Protein AF-A0A9P6XN01-F1 (afdb_monomer_lite)

Foldseek 3Di:
DVVVCVVVVHDDDDPCPCLQVLLQADPDPDPCVVPPPCSCVVQNPDHDPVSNVVSVVLVVQCVVVVHGSVCSPPPDD

Sequence (77 aa):
MIPYCVDSGIASIHWSPLAKGLLIGKNRDTVRKNTDIIAPQLFGDRLNDNDDAIIDRVLEIAEKYNRSPAQVNGKKK

InterPro domains:
  IPR023210 NADP-dependent oxidoreductase domain [PF00248] (1-72)
  IPR036812 NAD(P)-dependent oxidoreductase domain superfamily [G3DSA:3.20.20.100] (1-73)
  IPR036812 NAD(P)-dependent oxidoreductase domain superfamily [SSF51430] (1-72)

pLDDT: mean 88.66, std 9.83, range [50.12, 98.12]

Secondary structure (DSSP, 8-state):
-HHHHHHTT-----S-TTGGGGGG-S---SHHHHH-SSHHHHH-SS--HHHHHHHHHHHHHHHHTT--GGGTTSPP-

Organism: NCBI:txid936053

Structure (mmCIF, N/CA/C/O backbone):
data_AF-A0A9P6XN01-F1
#
_entry.id   AF-A0A9P6XN01-F1
#
loop_
_atom_site.group_PDB
_atom_site.id
_atom_site.type_symbol
_atom_site.label_atom_id
_atom_site.label_alt_id
_atom_site.label_comp_id
_atom_site.label_asym_id
_atom_site.label_entity_id
_atom_site.label_seq_id
_atom_site.pdbx_PDB_ins_code
_atom_site.Cartn_x
_atom_site.Cartn_y
_atom_site.Cartn_z
_atom_site.occupancy
_atom_site.B_iso_or_equiv
_atom_site.auth_seq_id
_atom_site.auth_comp_id
_atom_site.auth_asym_id
_atom_site.auth_atom_id
_atom_site.pdbx_PDB_model_num
ATOM 1 N N . MET A 1 1 ? -2.590 -2.620 17.906 1.00 90.44 1 MET A N 1
ATOM 2 C CA . MET A 1 1 ? -2.109 -1.291 18.350 1.00 90.44 1 MET A CA 1
ATOM 3 C C . MET A 1 1 ? -3.095 -0.167 18.075 1.00 90.44 1 MET A C 1
ATOM 5 O O . MET A 1 1 ? -3.367 0.571 19.007 1.00 90.44 1 MET A O 1
ATOM 9 N N . ILE A 1 2 ? -3.670 -0.050 16.868 1.00 94.31 2 ILE A N 1
ATOM 10 C CA . ILE A 1 2 ? -4.560 1.078 16.514 1.00 94.31 2 ILE A CA 1
ATOM 11 C C . ILE A 1 2 ? -5.677 1.338 17.551 1.00 94.31 2 ILE A C 1
ATOM 13 O O . ILE A 1 2 ? -5.776 2.483 17.983 1.00 94.31 2 ILE A O 1
ATOM 17 N N . PRO A 1 3 ? -6.455 0.339 18.027 1.00 96.12 3 PRO A N 1
ATOM 18 C CA . PRO A 1 3 ? -7.526 0.610 18.995 1.00 96.12 3 PRO A CA 1
ATOM 19 C C . PRO A 1 3 ? -7.026 1.211 20.317 1.00 96.12 3 PRO A C 1
ATOM 21 O O . PRO A 1 3 ? -7.617 2.155 20.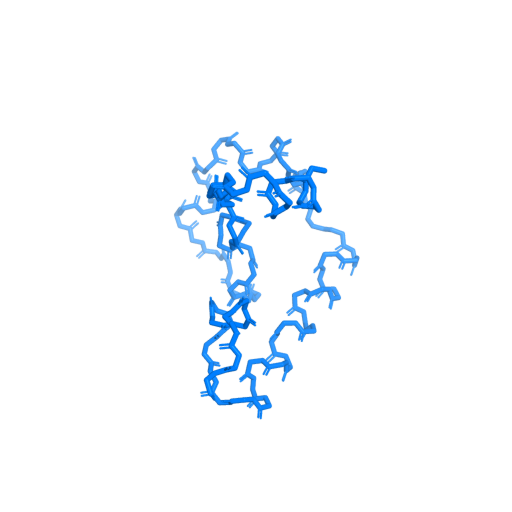823 1.00 96.12 3 PRO A O 1
ATOM 24 N N . TYR A 1 4 ? -5.894 0.723 20.831 1.00 97.38 4 TYR A N 1
ATOM 25 C CA . TYR A 1 4 ? -5.273 1.238 22.054 1.00 97.38 4 TYR A CA 1
ATOM 26 C C . TYR A 1 4 ? -4.751 2.669 21.881 1.00 97.38 4 TYR A C 1
ATOM 28 O O . TYR A 1 4 ? -4.972 3.518 22.734 1.00 97.38 4 TYR A O 1
ATOM 36 N N . CYS A 1 5 ? -4.084 2.961 20.758 1.00 96.38 5 CYS A N 1
ATOM 37 C CA . CYS A 1 5 ? -3.603 4.315 20.481 1.00 96.38 5 CYS A CA 1
ATOM 38 C C . CYS A 1 5 ? -4.758 5.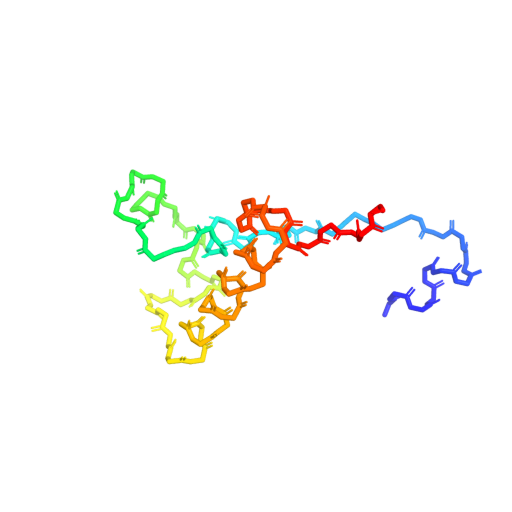326 20.446 1.00 96.38 5 CYS A C 1
ATOM 40 O O . CYS A 1 5 ? -4.599 6.439 20.937 1.00 96.38 5 CYS A O 1
ATOM 42 N N . VAL A 1 6 ? -5.918 4.928 19.908 1.00 96.25 6 VAL A N 1
ATOM 43 C CA . VAL A 1 6 ? -7.130 5.759 19.908 1.00 96.25 6 VAL A CA 1
ATOM 44 C C . VAL A 1 6 ? -7.650 5.975 21.331 1.00 96.25 6 VAL A C 1
ATOM 46 O O . VAL A 1 6 ? -7.876 7.120 21.707 1.00 96.25 6 VAL A O 1
ATOM 49 N N . ASP A 1 7 ? -7.791 4.906 22.119 1.00 98.12 7 ASP A N 1
ATOM 50 C CA . ASP A 1 7 ? -8.287 4.963 23.503 1.00 98.12 7 ASP A CA 1
ATOM 51 C C . ASP A 1 7 ? -7.398 5.824 24.419 1.00 98.12 7 ASP A C 1
ATOM 53 O O . ASP A 1 7 ? -7.882 6.648 25.188 1.00 98.12 7 ASP A O 1
ATOM 57 N N . SER A 1 8 ? -6.076 5.711 24.270 1.00 98.12 8 SER A N 1
ATOM 58 C CA . SER A 1 8 ? -5.094 6.434 25.089 1.00 98.12 8 SER A CA 1
ATOM 59 C C . SER A 1 8 ? -4.738 7.839 24.577 1.00 98.12 8 SER A C 1
ATOM 61 O O . SER A 1 8 ? -3.857 8.484 25.143 1.00 98.12 8 SER A O 1
ATOM 63 N N . GLY A 1 9 ? -5.351 8.319 23.489 1.00 97.44 9 GLY A N 1
ATOM 64 C CA . GLY A 1 9 ? -5.038 9.636 22.916 1.00 97.44 9 GLY A CA 1
ATOM 65 C C . GLY A 1 9 ? -3.627 9.751 22.316 1.00 97.44 9 GLY A C 1
ATOM 66 O O . GLY A 1 9 ? -3.055 10.840 22.271 1.00 97.44 9 GLY A O 1
ATOM 67 N N . ILE A 1 10 ? -3.049 8.640 21.850 1.00 98.06 10 ILE A N 1
ATOM 68 C CA . ILE A 1 10 ? -1.699 8.581 21.277 1.00 98.06 10 ILE A CA 1
ATOM 69 C C . ILE A 1 10 ? -1.773 8.723 19.753 1.00 98.06 10 ILE A C 1
ATOM 71 O O . ILE A 1 10 ? -2.403 7.922 19.059 1.00 98.06 10 ILE A O 1
ATOM 75 N N . ALA A 1 11 ? -1.063 9.713 19.211 1.00 96.12 11 ALA A N 1
ATOM 76 C CA . ALA A 1 11 ? -0.948 9.897 17.768 1.00 96.12 11 ALA A CA 1
ATOM 77 C C . ALA A 1 11 ? -0.131 8.769 17.112 1.00 96.12 11 ALA A C 1
ATOM 79 O O . ALA A 1 11 ? 0.893 8.332 17.636 1.00 96.12 11 ALA A O 1
ATOM 80 N N . SER A 1 12 ? -0.560 8.331 15.924 1.00 92.75 12 SER A N 1
ATOM 81 C CA . SER A 1 12 ? 0.135 7.315 15.130 1.00 92.75 12 SER A CA 1
ATOM 82 C C . SER A 1 12 ? 0.475 7.847 13.741 1.00 92.75 12 SER A C 1
ATOM 84 O O . SER A 1 12 ? -0.396 8.336 13.018 1.00 92.75 12 SER A O 1
ATOM 86 N N . ILE A 1 13 ? 1.749 7.734 13.365 1.00 92.00 13 ILE A N 1
ATOM 87 C CA . ILE A 1 13 ? 2.246 8.071 12.031 1.00 92.00 13 ILE A CA 1
ATOM 88 C C . ILE A 1 13 ? 2.518 6.761 11.299 1.00 92.00 13 ILE A C 1
ATOM 90 O O . ILE A 1 13 ? 3.432 6.015 11.647 1.00 92.00 13 ILE A O 1
ATOM 94 N N . HIS A 1 14 ? 1.708 6.480 10.282 1.00 88.25 14 HIS A N 1
ATOM 95 C CA . HIS A 1 14 ? 1.837 5.259 9.499 1.00 88.25 14 HIS A CA 1
ATOM 96 C C . HIS A 1 14 ? 3.008 5.388 8.531 1.00 88.25 14 HIS A C 1
ATOM 98 O O . HIS A 1 14 ? 3.030 6.258 7.658 1.00 88.25 14 HIS A O 1
ATOM 104 N N . TRP A 1 15 ? 3.983 4.503 8.690 1.00 91.12 15 TRP A N 1
ATOM 105 C CA . TRP A 1 15 ? 5.116 4.418 7.788 1.00 91.12 15 TRP A CA 1
ATOM 106 C C . TRP A 1 15 ? 4.709 3.774 6.457 1.00 91.12 15 TRP A C 1
ATOM 108 O O . TRP A 1 15 ? 3.883 2.865 6.415 1.00 91.12 15 TRP A O 1
ATOM 118 N N . SER A 1 16 ? 5.314 4.244 5.364 1.00 90.12 16 SER A N 1
ATOM 119 C CA . SER A 1 16 ? 5.134 3.701 4.010 1.00 90.12 16 SER A CA 1
ATOM 120 C C . SER A 1 16 ? 3.675 3.544 3.538 1.00 90.12 16 SER A C 1
ATOM 122 O O . SER A 1 16 ? 3.328 2.498 2.990 1.00 90.12 16 SER A O 1
ATOM 124 N N . PRO A 1 17 ? 2.824 4.587 3.611 1.00 89.81 17 PRO A N 1
ATOM 125 C CA . PRO A 1 17 ? 1.412 4.493 3.216 1.00 89.81 17 PRO A CA 1
ATOM 126 C C . PRO A 1 17 ? 1.200 4.177 1.726 1.00 89.81 17 PRO A C 1
ATOM 128 O O . PRO A 1 17 ? 0.090 3.866 1.320 1.00 89.81 17 PRO A O 1
ATOM 131 N N . LEU A 1 18 ? 2.245 4.277 0.900 1.00 90.81 18 LEU A N 1
ATOM 132 C CA . LEU A 1 18 ? 2.206 3.996 -0.538 1.00 90.81 18 LEU A CA 1
ATOM 133 C C . LEU A 1 18 ? 3.096 2.813 -0.934 1.00 90.81 18 LEU A C 1
ATOM 135 O O . LEU A 1 18 ? 3.415 2.679 -2.114 1.00 90.81 18 LEU A O 1
ATOM 139 N N . ALA A 1 19 ? 3.561 2.014 0.035 1.00 90.62 19 ALA A N 1
ATOM 140 C CA . ALA A 1 19 ? 4.460 0.880 -0.195 1.00 90.62 19 ALA A CA 1
ATOM 141 C C . ALA A 1 19 ? 5.649 1.255 -1.105 1.00 90.62 19 ALA A C 1
ATOM 143 O O . ALA A 1 19 ? 5.875 0.665 -2.153 1.00 90.62 19 ALA A O 1
ATOM 144 N N . LYS A 1 20 ? 6.363 2.339 -0.769 1.00 89.69 20 LYS A N 1
ATOM 145 C CA . LYS A 1 20 ? 7.476 2.878 -1.583 1.00 89.69 20 LYS A CA 1
ATOM 146 C C . LYS A 1 20 ? 7.090 3.160 -3.049 1.00 89.69 20 LYS A C 1
ATOM 148 O O . LYS A 1 20 ? 7.908 3.073 -3.960 1.00 89.69 20 LYS A O 1
ATOM 153 N N . GLY A 1 21 ? 5.850 3.595 -3.275 1.00 89.56 21 GLY A N 1
ATOM 154 C CA . GLY A 1 21 ? 5.299 3.921 -4.593 1.00 89.56 21 GLY A CA 1
ATOM 155 C C . GLY A 1 21 ? 4.685 2.729 -5.317 1.00 89.56 21 GLY A C 1
ATOM 156 O O . GLY A 1 21 ? 4.256 2.880 -6.458 1.00 89.56 21 GLY A O 1
ATOM 157 N N . LEU A 1 22 ? 4.614 1.561 -4.672 1.00 89.81 22 LEU A N 1
ATOM 158 C CA . LEU A 1 22 ? 4.055 0.377 -5.294 1.00 89.81 22 LEU A CA 1
ATOM 159 C C . LEU A 1 22 ? 2.581 0.579 -5.678 1.00 89.81 22 LEU A C 1
ATOM 161 O O . LEU A 1 22 ? 2.153 0.120 -6.727 1.00 89.81 22 LEU A O 1
ATOM 165 N N . LEU A 1 23 ? 1.816 1.316 -4.879 1.00 91.75 23 LEU A N 1
ATOM 166 C CA . LEU A 1 23 ? 0.379 1.506 -5.102 1.00 91.75 23 LEU A CA 1
ATOM 167 C C . LEU A 1 23 ? 0.044 2.553 -6.180 1.00 91.75 23 LEU A C 1
ATOM 169 O O . LEU A 1 23 ? -1.120 2.881 -6.373 1.00 91.75 23 LEU A O 1
ATOM 173 N N . ILE A 1 24 ? 1.044 3.102 -6.880 1.00 90.25 24 ILE A N 1
ATOM 174 C CA . ILE A 1 24 ? 0.844 4.187 -7.858 1.00 90.25 24 ILE A CA 1
ATOM 175 C C . ILE A 1 24 ? 0.472 3.665 -9.258 1.00 90.25 24 ILE A C 1
ATOM 177 O O . ILE A 1 24 ? 0.084 4.444 -10.123 1.00 90.25 24 ILE A O 1
ATOM 181 N N . GLY A 1 25 ? 0.526 2.348 -9.474 1.00 86.94 25 GLY A N 1
ATOM 182 C CA . GLY A 1 25 ? 0.104 1.696 -10.715 1.00 86.94 25 GLY A CA 1
ATOM 183 C C . GLY A 1 25 ? 1.191 0.828 -11.345 1.00 86.94 25 GLY A C 1
ATOM 184 O O . GLY A 1 25 ? 2.241 0.587 -10.754 1.00 86.94 25 GLY A O 1
ATOM 185 N N . LYS A 1 26 ? 0.921 0.320 -12.553 1.00 83.69 26 LYS A N 1
ATOM 186 C CA . LYS A 1 26 ? 1.737 -0.720 -13.209 1.00 83.69 26 LYS A CA 1
ATOM 187 C C . LYS A 1 26 ? 2.956 -0.200 -13.978 1.00 83.69 26 LYS A C 1
ATOM 189 O O . LYS A 1 26 ? 3.885 -0.969 -14.213 1.00 83.69 26 LYS A O 1
ATOM 194 N N . ASN A 1 27 ? 3.011 1.091 -14.314 1.00 81.75 27 ASN A N 1
ATOM 195 C CA . ASN A 1 27 ? 4.204 1.677 -14.927 1.00 81.75 27 ASN A CA 1
ATOM 196 C C . ASN A 1 27 ? 5.277 1.933 -13.859 1.00 81.75 27 ASN A C 1
ATOM 198 O O . ASN A 1 27 ? 5.170 2.870 -13.068 1.00 81.75 27 ASN A O 1
ATOM 202 N N . ARG A 1 28 ? 6.286 1.060 -13.806 1.00 76.12 28 ARG A N 1
ATOM 203 C CA . ARG A 1 28 ? 7.271 1.039 -12.715 1.00 76.12 28 ARG A CA 1
ATOM 204 C C . ARG A 1 28 ? 8.717 0.991 -13.189 1.00 76.12 28 ARG A C 1
ATOM 206 O O . ARG A 1 28 ? 9.596 0.844 -12.341 1.00 76.12 28 ARG A O 1
ATOM 213 N N . ASP A 1 29 ? 8.977 1.084 -14.489 1.00 84.38 29 ASP A N 1
ATOM 214 C CA . ASP A 1 29 ? 10.352 1.120 -14.984 1.00 84.38 29 ASP A CA 1
ATOM 215 C C . ASP A 1 29 ? 10.945 2.509 -14.736 1.00 84.38 29 ASP A C 1
ATOM 217 O O . ASP A 1 29 ? 10.815 3.443 -15.523 1.00 84.38 29 ASP A O 1
ATOM 221 N N . THR A 1 30 ? 11.484 2.681 -13.534 1.00 86.12 30 THR A N 1
ATOM 222 C CA . THR A 1 30 ? 11.984 3.957 -13.032 1.00 86.12 30 THR A CA 1
ATOM 223 C C . THR A 1 30 ? 13.324 3.732 -12.363 1.00 86.12 30 THR A C 1
ATOM 225 O O . THR A 1 30 ? 13.550 2.690 -11.742 1.00 86.12 30 THR A O 1
ATOM 228 N N . VAL A 1 31 ? 14.177 4.758 -12.394 1.00 90.88 31 VAL A N 1
ATOM 229 C CA . VAL A 1 31 ? 15.458 4.751 -11.672 1.00 90.88 31 VAL A CA 1
ATOM 230 C C . VAL A 1 31 ? 15.243 4.363 -10.211 1.00 90.88 31 VAL A C 1
ATOM 232 O O . VAL A 1 31 ? 15.919 3.471 -9.716 1.00 90.88 31 VAL A O 1
ATOM 235 N N . ARG A 1 32 ? 14.228 4.942 -9.549 1.00 87.25 32 ARG A N 1
ATOM 236 C CA . ARG A 1 32 ? 13.947 4.653 -8.139 1.00 87.25 32 ARG A CA 1
ATOM 237 C C . ARG A 1 32 ? 13.682 3.173 -7.883 1.00 87.25 32 ARG A C 1
ATOM 239 O O . ARG A 1 32 ? 14.248 2.651 -6.936 1.00 87.25 32 ARG A O 1
ATOM 246 N N . LYS A 1 33 ? 12.846 2.502 -8.685 1.00 85.38 33 LYS A N 1
ATOM 247 C CA . LYS A 1 33 ? 12.584 1.062 -8.502 1.00 85.38 33 LYS A CA 1
ATOM 248 C C . LYS A 1 33 ? 13.875 0.254 -8.638 1.00 85.38 33 LYS A C 1
ATOM 250 O O . LYS A 1 33 ? 14.116 -0.634 -7.831 1.00 85.38 33 LYS A O 1
ATOM 255 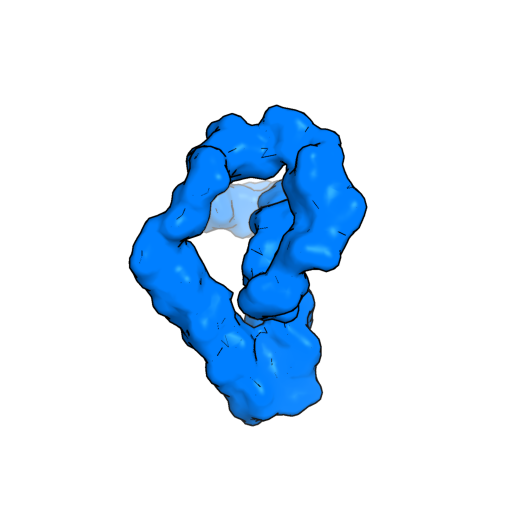N N . ASN A 1 34 ? 14.686 0.583 -9.639 1.00 87.31 34 ASN A N 1
ATOM 256 C CA . ASN A 1 34 ? 15.868 -0.197 -9.994 1.00 87.31 34 ASN A CA 1
ATOM 257 C C . ASN A 1 34 ? 17.049 0.033 -9.031 1.00 87.31 34 ASN A C 1
ATOM 259 O O . ASN A 1 34 ? 17.920 -0.824 -8.931 1.00 87.31 34 ASN A O 1
ATOM 263 N N . THR A 1 35 ? 17.082 1.155 -8.302 1.00 91.06 35 THR A N 1
ATOM 264 C CA . THR A 1 35 ? 18.154 1.476 -7.340 1.00 91.06 35 THR A CA 1
ATOM 265 C C . THR A 1 35 ? 17.764 1.274 -5.873 1.00 91.06 35 THR A C 1
ATOM 267 O O . THR A 1 35 ? 18.591 1.484 -4.988 1.00 91.06 35 THR A O 1
ATOM 270 N N . ASP A 1 36 ? 16.507 0.938 -5.571 1.00 90.00 36 ASP A N 1
ATOM 271 C CA . ASP A 1 36 ? 16.035 0.807 -4.189 1.00 90.00 36 ASP A CA 1
ATOM 272 C C . ASP A 1 36 ? 16.449 -0.534 -3.576 1.00 90.00 36 ASP A C 1
ATOM 274 O O . ASP A 1 36 ? 15.799 -1.556 -3.771 1.00 90.00 36 ASP A O 1
ATOM 278 N N . ILE A 1 37 ? 17.517 -0.513 -2.780 1.00 91.06 37 ILE A N 1
ATOM 279 C CA . ILE A 1 37 ? 18.082 -1.714 -2.146 1.00 91.06 37 ILE A CA 1
ATOM 280 C C . ILE A 1 37 ? 17.191 -2.323 -1.049 1.00 91.06 37 ILE A C 1
ATOM 282 O O . ILE A 1 37 ? 17.420 -3.455 -0.629 1.00 91.06 37 ILE A O 1
ATOM 286 N N . ILE A 1 38 ? 16.194 -1.578 -0.559 1.00 90.06 38 ILE A N 1
ATOM 287 C CA . ILE A 1 38 ? 15.325 -2.006 0.545 1.00 90.06 38 ILE A CA 1
ATOM 288 C C . ILE A 1 38 ? 14.012 -2.590 0.016 1.00 90.06 38 ILE A C 1
ATOM 290 O O . ILE A 1 38 ? 13.422 -3.450 0.662 1.00 90.06 38 ILE A O 1
ATOM 294 N N . ALA A 1 39 ? 13.537 -2.152 -1.154 1.00 87.62 39 ALA A N 1
ATOM 295 C CA . ALA A 1 39 ? 12.283 -2.642 -1.726 1.00 87.62 39 ALA A CA 1
ATOM 296 C C . ALA A 1 39 ? 12.227 -4.182 -1.879 1.00 87.62 39 ALA A C 1
ATOM 298 O O . ALA A 1 39 ? 11.218 -4.746 -1.451 1.00 87.62 39 ALA A O 1
ATOM 299 N N . PRO A 1 40 ? 13.281 -4.879 -2.357 1.00 87.50 40 PRO A N 1
ATOM 300 C CA . PRO A 1 40 ? 13.276 -6.342 -2.436 1.00 87.50 40 PRO A CA 1
ATOM 301 C C . PRO A 1 40 ? 13.164 -7.028 -1.070 1.00 87.50 40 PRO A C 1
ATOM 303 O O . PRO A 1 40 ? 12.526 -8.065 -0.941 1.00 87.50 40 PRO A O 1
ATOM 306 N N . GLN A 1 41 ? 13.722 -6.423 -0.018 1.00 89.88 41 GLN A N 1
ATOM 307 C CA . GLN A 1 41 ? 13.654 -6.972 1.342 1.00 89.88 41 GLN A CA 1
ATOM 308 C C . GLN A 1 41 ? 12.242 -6.876 1.938 1.00 89.88 41 GLN A C 1
ATOM 310 O O . GLN A 1 41 ? 11.883 -7.664 2.808 1.00 89.88 41 GLN A O 1
ATOM 315 N N . LEU A 1 42 ? 11.447 -5.900 1.489 1.00 88.12 42 LEU A N 1
ATOM 316 C CA . LEU A 1 42 ? 10.095 -5.649 1.993 1.00 88.12 42 LEU A CA 1
ATOM 317 C C . LEU A 1 42 ? 9.010 -6.355 1.178 1.00 88.12 42 LEU A C 1
ATOM 319 O O . LEU A 1 42 ? 7.996 -6.751 1.746 1.00 88.12 42 LEU A O 1
ATOM 323 N N . PHE A 1 43 ? 9.198 -6.462 -0.138 1.00 84.94 43 PHE A N 1
ATOM 324 C CA . PHE A 1 43 ? 8.168 -6.929 -1.076 1.00 84.94 43 PHE A CA 1
ATOM 325 C C . PHE A 1 43 ? 8.595 -8.160 -1.889 1.00 84.94 43 PHE A C 1
ATOM 327 O O . PHE A 1 43 ? 7.819 -8.646 -2.703 1.00 84.94 43 PHE A O 1
ATOM 334 N N . GLY A 1 44 ? 9.813 -8.664 -1.677 1.00 84.56 44 GLY A N 1
ATOM 335 C CA . GLY A 1 44 ? 10.418 -9.700 -2.509 1.00 84.56 44 GLY A CA 1
ATOM 336 C C . GLY A 1 44 ? 10.971 -9.162 -3.831 1.00 84.56 44 GLY A C 1
ATOM 337 O O . GLY A 1 44 ? 10.774 -8.004 -4.204 1.00 84.56 44 GLY A O 1
ATOM 338 N N . ASP A 1 45 ? 11.666 -10.030 -4.565 1.00 77.69 45 ASP A N 1
ATOM 339 C CA . ASP A 1 45 ? 12.279 -9.682 -5.856 1.00 77.69 45 ASP A CA 1
ATOM 340 C C . ASP A 1 45 ? 11.244 -9.467 -6.970 1.00 77.69 45 ASP A C 1
ATOM 342 O O . ASP A 1 45 ? 11.519 -8.813 -7.981 1.00 77.69 45 ASP A O 1
ATOM 346 N N . ARG A 1 46 ? 10.048 -10.047 -6.813 1.00 75.81 46 ARG A N 1
ATOM 347 C CA . ARG A 1 46 ? 8.945 -9.969 -7.771 1.00 75.81 46 ARG A CA 1
ATOM 348 C C . ARG A 1 46 ? 7.619 -9.877 -7.032 1.00 75.81 46 ARG A C 1
ATOM 350 O O . ARG A 1 46 ? 7.426 -10.550 -6.025 1.00 75.81 46 ARG A O 1
ATOM 357 N N . LEU A 1 47 ? 6.716 -9.080 -7.594 1.00 82.12 47 LEU A N 1
ATOM 358 C CA . LEU A 1 47 ? 5.319 -9.050 -7.180 1.00 82.12 47 LEU A CA 1
ATOM 359 C C . LEU A 1 47 ? 4.646 -10.360 -7.577 1.00 82.12 47 LEU A C 1
ATOM 361 O O . LEU A 1 47 ? 4.960 -10.923 -8.629 1.00 82.12 47 LEU A O 1
ATOM 365 N N . ASN A 1 48 ? 3.745 -10.833 -6.728 1.00 87.12 48 ASN A N 1
ATOM 366 C CA . ASN A 1 48 ? 2.903 -11.986 -7.026 1.00 87.12 48 ASN A CA 1
ATOM 367 C C . ASN A 1 48 ? 1.507 -11.540 -7.496 1.00 87.12 48 ASN A C 1
ATOM 369 O O . ASN A 1 48 ? 1.153 -10.363 -7.421 1.00 87.12 48 ASN A O 1
ATOM 373 N N . ASP A 1 49 ? 0.696 -12.503 -7.932 1.00 91.00 49 ASP A N 1
ATOM 374 C CA . ASP A 1 49 ? -0.652 -12.251 -8.457 1.00 91.00 49 ASP A CA 1
ATOM 375 C C . ASP A 1 49 ? -1.563 -11.505 -7.462 1.00 91.00 49 ASP A C 1
ATOM 377 O O . ASP A 1 49 ? -2.418 -10.718 -7.872 1.00 91.00 49 ASP A O 1
ATOM 381 N N . ASN A 1 50 ? -1.373 -11.698 -6.149 1.00 91.81 50 ASN A N 1
ATOM 382 C CA . ASN A 1 50 ? -2.147 -10.972 -5.140 1.00 91.81 50 ASN A CA 1
ATOM 383 C C . ASN A 1 50 ? -1.749 -9.496 -5.080 1.00 91.81 50 ASN A C 1
ATOM 385 O O . ASN A 1 50 ? -2.622 -8.641 -4.929 1.00 91.81 50 ASN A O 1
ATOM 389 N N . ASP A 1 51 ? -0.456 -9.186 -5.199 1.00 90.75 51 ASP A N 1
ATOM 390 C CA . ASP A 1 51 ? 0.009 -7.799 -5.228 1.00 90.75 51 ASP A CA 1
ATOM 391 C C . ASP A 1 51 ? -0.612 -7.070 -6.422 1.00 90.75 51 ASP A C 1
ATOM 393 O O . ASP A 1 51 ? -1.178 -5.984 -6.263 1.00 90.75 51 ASP A O 1
ATOM 397 N N . ASP A 1 52 ? -0.572 -7.693 -7.603 1.00 91.50 52 ASP A N 1
ATOM 398 C CA . ASP A 1 52 ? -1.151 -7.136 -8.826 1.00 91.50 52 ASP A CA 1
ATOM 399 C C . ASP A 1 52 ? -2.668 -6.937 -8.708 1.00 91.50 52 ASP A C 1
ATOM 401 O O . ASP A 1 52 ? -3.169 -5.868 -9.069 1.00 91.50 52 ASP A O 1
ATOM 405 N N . ALA A 1 53 ? -3.393 -7.891 -8.113 1.00 94.94 53 ALA A N 1
ATOM 406 C CA . ALA A 1 53 ? -4.825 -7.751 -7.849 1.00 94.94 53 ALA A CA 1
ATOM 407 C C . ALA A 1 53 ? -5.141 -6.580 -6.896 1.00 94.94 53 ALA A C 1
ATOM 409 O O . ALA A 1 53 ? -6.115 -5.849 -7.099 1.00 94.94 53 ALA A O 1
ATOM 410 N N . ILE A 1 54 ? -4.312 -6.359 -5.868 1.00 93.44 54 ILE A N 1
ATOM 411 C CA . ILE A 1 54 ? -4.459 -5.214 -4.955 1.00 93.44 54 ILE A CA 1
ATOM 412 C C . ILE A 1 54 ? -4.218 -3.902 -5.705 1.00 93.44 54 ILE A C 1
ATOM 414 O O . ILE A 1 54 ? -4.989 -2.953 -5.548 1.00 93.44 54 ILE A O 1
ATOM 418 N N . ILE A 1 55 ? -3.168 -3.839 -6.526 1.00 93.62 55 ILE A N 1
ATOM 419 C CA . ILE A 1 55 ? -2.848 -2.656 -7.331 1.00 93.62 55 ILE A CA 1
ATOM 420 C C . ILE A 1 55 ? -4.012 -2.331 -8.270 1.00 93.62 55 ILE A C 1
ATOM 422 O O . ILE A 1 55 ? -4.444 -1.180 -8.308 1.00 93.62 55 ILE A O 1
ATOM 426 N N . ASP A 1 56 ? -4.560 -3.327 -8.964 1.00 95.62 56 ASP A N 1
ATOM 427 C CA . ASP A 1 56 ? -5.712 -3.147 -9.851 1.00 95.62 56 ASP A CA 1
ATOM 428 C C . ASP A 1 56 ? -6.928 -2.606 -9.106 1.00 95.62 56 ASP A C 1
ATOM 430 O O . ASP A 1 56 ? -7.573 -1.658 -9.563 1.00 95.62 56 ASP A O 1
ATOM 434 N N . ARG A 1 57 ? -7.189 -3.116 -7.898 1.00 95.81 57 ARG A N 1
ATOM 435 C CA . ARG A 1 57 ? -8.286 -2.612 -7.075 1.00 95.81 57 ARG A CA 1
ATOM 436 C C . ARG A 1 57 ? -8.085 -1.155 -6.657 1.00 95.81 57 ARG A C 1
ATOM 438 O O . ARG A 1 57 ? -9.048 -0.390 -6.622 1.00 95.81 57 ARG A O 1
ATOM 445 N N . VAL A 1 58 ? -6.852 -0.758 -6.343 1.00 95.25 58 VAL A N 1
ATOM 446 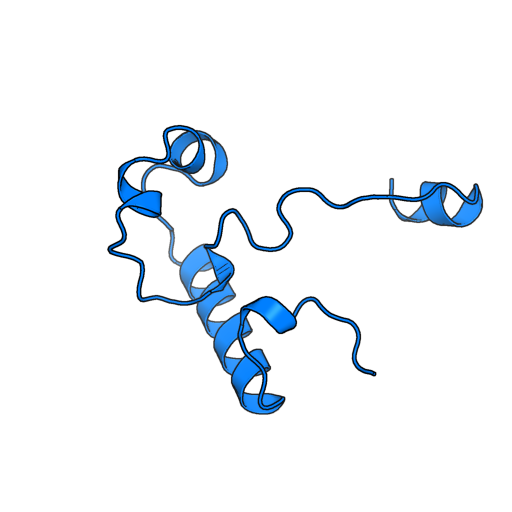C CA . VAL A 1 58 ? -6.522 0.640 -6.025 1.00 95.25 58 VAL A CA 1
ATOM 447 C C . VAL A 1 58 ? -6.763 1.539 -7.238 1.00 95.25 58 VAL A C 1
ATOM 449 O O . VAL A 1 58 ? -7.350 2.609 -7.075 1.00 95.25 58 VAL A O 1
ATOM 452 N N . LEU A 1 59 ? -6.368 1.109 -8.440 1.00 95.00 59 LEU A N 1
ATOM 453 C CA . LEU A 1 59 ? -6.595 1.862 -9.678 1.00 95.00 59 LEU A CA 1
ATOM 454 C C . LEU A 1 59 ? -8.093 2.053 -9.960 1.00 95.00 59 LEU A C 1
ATOM 456 O O . LEU A 1 59 ? -8.528 3.184 -10.165 1.00 95.00 59 LEU A O 1
ATOM 460 N N . GLU A 1 60 ? -8.893 0.990 -9.856 1.00 95.94 60 GLU A N 1
ATOM 461 C CA . GLU A 1 60 ? -10.350 1.050 -10.048 1.00 95.94 60 GLU A CA 1
ATOM 462 C C . GLU A 1 60 ? -11.017 2.036 -9.070 1.00 95.94 60 GLU A C 1
ATOM 464 O O . GLU A 1 60 ? -11.889 2.828 -9.434 1.00 95.94 60 GLU A O 1
ATOM 469 N N . ILE A 1 61 ? -10.592 2.026 -7.802 1.00 95.06 61 ILE A N 1
ATOM 470 C CA . ILE A 1 61 ? -11.109 2.952 -6.788 1.00 95.06 61 ILE A CA 1
ATOM 471 C C . ILE A 1 61 ? -10.693 4.396 -7.099 1.00 95.06 61 ILE A C 1
ATOM 473 O O . ILE A 1 61 ? -11.497 5.315 -6.920 1.00 95.06 61 ILE A O 1
ATOM 477 N N . ALA A 1 62 ? -9.456 4.606 -7.551 1.00 94.50 62 ALA A N 1
ATOM 478 C CA . ALA A 1 62 ? -8.952 5.921 -7.927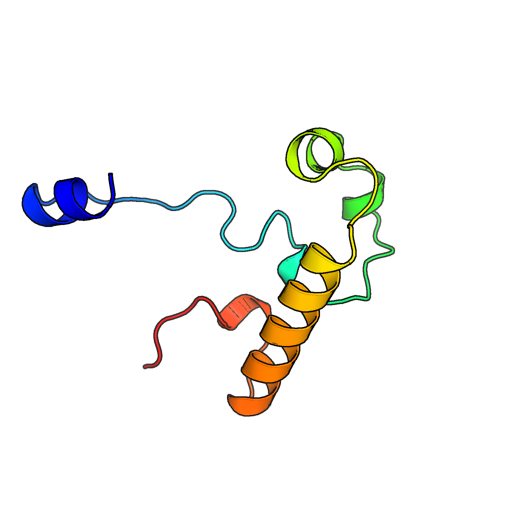 1.00 94.50 62 ALA A CA 1
ATOM 479 C C . ALA A 1 62 ? -9.786 6.523 -9.069 1.00 94.50 62 ALA A C 1
ATOM 481 O O . ALA A 1 62 ? -10.247 7.662 -8.957 1.00 94.50 62 ALA A O 1
ATOM 482 N N . GLU A 1 63 ? -10.060 5.730 -10.107 1.00 95.25 63 GLU A N 1
ATOM 483 C CA . GLU A 1 63 ? -10.906 6.111 -11.243 1.00 95.25 63 GLU A CA 1
ATOM 484 C C . GLU A 1 63 ? -12.336 6.426 -10.807 1.00 95.25 63 GLU A C 1
ATOM 486 O O . GLU A 1 63 ? -12.847 7.508 -11.101 1.00 95.25 63 GLU A O 1
ATOM 491 N N . LYS A 1 64 ? -12.956 5.539 -10.016 1.00 96.06 64 LYS A N 1
ATOM 492 C CA . LYS A 1 64 ? -14.313 5.733 -9.482 1.00 96.06 64 LYS A CA 1
ATOM 493 C C . LYS A 1 64 ? -14.480 7.073 -8.762 1.00 96.06 64 LYS A C 1
ATOM 495 O O . LYS A 1 64 ? -15.567 7.651 -8.774 1.00 96.06 64 LYS A O 1
ATOM 500 N N . TYR A 1 65 ? -13.429 7.549 -8.097 1.00 93.81 65 TYR A N 1
ATOM 501 C CA . TYR A 1 65 ? -13.448 8.801 -7.343 1.00 93.81 65 TYR A CA 1
ATOM 502 C C . TYR A 1 65 ? -12.770 9.977 -8.051 1.00 93.81 65 TYR A C 1
ATOM 504 O O . TYR A 1 65 ? -12.692 11.053 -7.455 1.00 93.81 65 TYR A O 1
ATOM 512 N N . ASN A 1 66 ? -12.319 9.805 -9.297 1.00 94.75 66 ASN A N 1
ATOM 513 C CA . ASN A 1 66 ? -11.568 10.800 -10.063 1.00 94.75 66 ASN A CA 1
ATOM 514 C C . ASN A 1 66 ? -10.377 11.379 -9.270 1.00 94.75 66 ASN A C 1
ATOM 516 O O . ASN A 1 66 ? -10.213 12.592 -9.108 1.00 94.75 66 ASN A O 1
ATOM 520 N N . ARG A 1 67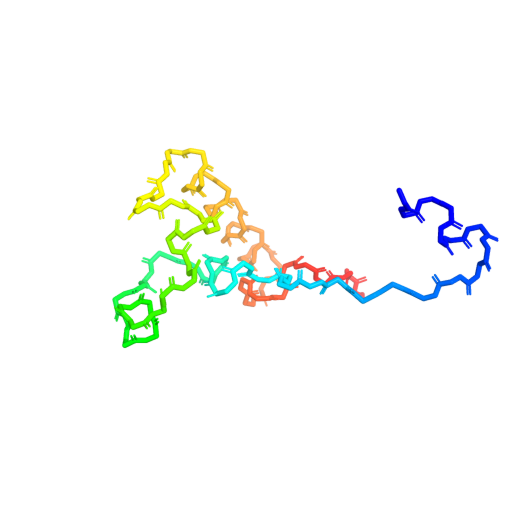 ? -9.577 10.484 -8.689 1.00 93.38 67 ARG A N 1
ATOM 521 C CA . ARG A 1 67 ? -8.382 10.796 -7.896 1.00 93.38 67 ARG A CA 1
ATOM 522 C C . ARG A 1 67 ? -7.175 10.065 -8.463 1.00 93.38 67 ARG A C 1
ATOM 524 O O . ARG A 1 67 ? -7.314 9.093 -9.195 1.00 93.38 67 ARG A O 1
ATOM 531 N N . SER A 1 68 ? -5.975 10.499 -8.081 1.00 93.56 68 SER A N 1
ATOM 532 C CA . SER A 1 68 ? -4.785 9.690 -8.350 1.00 93.56 68 SER A CA 1
ATOM 533 C C . SER A 1 68 ? -4.729 8.482 -7.399 1.00 93.56 68 SER A C 1
ATOM 535 O O . SER A 1 68 ? -5.211 8.577 -6.265 1.00 93.56 68 SER A O 1
ATOM 537 N N . PRO A 1 69 ? -4.087 7.364 -7.787 1.00 93.81 69 PRO A N 1
ATOM 538 C CA . PRO A 1 69 ? -3.921 6.195 -6.913 1.00 93.81 69 PRO A CA 1
ATOM 539 C C . PRO A 1 69 ? -3.261 6.526 -5.563 1.00 93.81 69 PRO A C 1
ATOM 541 O O . PRO A 1 69 ? -3.600 5.947 -4.534 1.00 93.81 69 PRO A O 1
ATOM 544 N N . ALA A 1 70 ? -2.391 7.545 -5.532 1.00 92.69 70 ALA A N 1
ATOM 545 C CA . ALA A 1 70 ? -1.764 8.051 -4.308 1.00 92.69 70 ALA A CA 1
ATOM 546 C C . ALA A 1 70 ? -2.766 8.569 -3.258 1.00 92.69 70 ALA A C 1
ATOM 548 O O . ALA A 1 70 ? -2.439 8.657 -2.076 1.00 92.69 70 ALA A O 1
ATOM 549 N N . GLN A 1 71 ? -3.967 8.957 -3.685 1.00 92.88 71 GLN A N 1
ATOM 550 C CA . GLN A 1 71 ? -4.983 9.591 -2.845 1.00 92.88 71 GLN A CA 1
ATOM 551 C C . GLN A 1 71 ? -6.057 8.612 -2.359 1.00 92.88 71 GLN A C 1
ATOM 553 O O . GLN A 1 71 ? -6.879 8.998 -1.531 1.00 92.88 71 GLN A O 1
ATOM 558 N N . VAL A 1 72 ? -6.042 7.354 -2.817 1.00 89.25 72 VAL A N 1
ATOM 559 C CA . VAL A 1 72 ? -7.045 6.337 -2.448 1.00 89.25 72 VAL A CA 1
ATOM 560 C C . VAL A 1 72 ? -7.068 6.068 -0.940 1.00 89.25 72 VAL A C 1
ATOM 562 O O . VAL A 1 72 ? -8.129 5.827 -0.372 1.00 89.25 72 VAL A O 1
ATOM 565 N N . ASN A 1 73 ? -5.922 6.201 -0.269 1.00 69.38 73 ASN A N 1
ATOM 566 C CA . ASN A 1 73 ? -5.798 5.991 1.177 1.00 69.38 73 ASN A CA 1
ATOM 567 C C . ASN A 1 73 ? -6.326 7.166 2.024 1.00 69.38 73 ASN A C 1
ATOM 569 O O . ASN A 1 73 ? -6.373 7.073 3.251 1.00 69.38 73 ASN A O 1
ATOM 573 N N . GLY A 1 74 ? -6.697 8.288 1.400 1.00 61.78 74 GLY A N 1
ATOM 574 C CA . GLY A 1 74 ? -7.264 9.436 2.099 1.00 61.78 74 GLY A CA 1
ATOM 575 C C . GLY A 1 74 ? -8.729 9.203 2.463 1.00 61.78 74 GLY A C 1
ATOM 576 O O . GLY A 1 74 ? -9.507 8.707 1.651 1.00 61.78 74 GLY A O 1
ATOM 577 N N . LYS A 1 75 ? -9.144 9.605 3.674 1.00 52.28 75 LYS A N 1
ATOM 578 C CA . LYS A 1 75 ? -10.577 9.684 4.004 1.00 52.28 75 LYS A CA 1
ATOM 579 C C . LYS A 1 75 ? -11.289 10.531 2.942 1.00 52.28 75 LYS A C 1
ATOM 581 O O . LYS A 1 75 ? -10.803 11.611 2.599 1.00 52.28 75 LYS A O 1
ATOM 586 N N . LYS A 1 76 ? -12.456 10.067 2.474 1.00 50.12 76 LYS A N 1
ATOM 587 C CA . LYS A 1 76 ? -13.412 10.929 1.764 1.00 50.12 76 LYS A CA 1
ATOM 588 C C . LYS A 1 76 ? -13.640 12.178 2.621 1.00 50.12 76 LYS A C 1
ATOM 590 O O . LYS A 1 76 ? -14.034 12.047 3.780 1.00 50.12 76 LYS A O 1
ATOM 595 N N . LYS A 1 77 ? -13.335 13.346 2.061 1.00 50.66 77 LYS A N 1
ATOM 596 C CA . LYS A 1 77 ? -13.967 14.595 2.487 1.00 50.66 77 LYS A CA 1
ATOM 597 C C . LYS A 1 77 ? -15.342 14.666 1.847 1.00 50.66 77 LYS A C 1
ATOM 599 O O . LYS A 1 77 ? -15.439 14.223 0.678 1.00 50.66 77 LYS A O 1
#

Radius of gyration: 15.01 Å; chains: 1; bounding box: 32×27×40 Å